Protein AF-S4NM45-F1 (afdb_monomer_lite)

Sequence (142 aa):
IVDKHQLNPNQLEEIKLSIVTFISKDIFNPSDILLPLIIAAADSRFSIANHANSPLIKVNSTVDWSQPSVVAPLYALYLGTWAGLKVPADDRKVPACTRLRLKLIQYLNKATGSAILFPHCVQVVFSSLFDPNTNSRLRNSA

Structure (mmCIF, N/CA/C/O backbone):
data_AF-S4NM45-F1
#
_entry.id   AF-S4NM45-F1
#
loop_
_atom_site.group_PDB
_atom_site.id
_atom_site.type_symbol
_atom_site.label_atom_id
_atom_site.label_alt_id
_atom_site.label_comp_id
_atom_site.label_asym_id
_atom_site.label_entity_id
_atom_site.label_seq_id
_atom_site.pdbx_PDB_ins_code
_atom_site.Cartn_x
_atom_site.Cartn_y
_atom_site.Cartn_z
_atom_site.occupancy
_atom_site.B_iso_or_equiv
_atom_site.auth_seq_id
_atom_site.auth_comp_id
_atom_site.auth_asym_id
_atom_site.auth_atom_id
_atom_site.pdbx_PDB_model_num
ATOM 1 N N . ILE A 1 1 ? -16.548 21.370 -19.819 1.00 41.19 1 ILE A N 1
ATOM 2 C CA . ILE A 1 1 ? -16.693 22.081 -18.530 1.00 41.19 1 ILE A CA 1
ATOM 3 C C . ILE A 1 1 ? -15.993 21.237 -17.475 1.00 41.19 1 ILE A C 1
ATOM 5 O O . ILE A 1 1 ? -16.569 20.284 -16.976 1.00 41.19 1 ILE A O 1
ATOM 9 N N . VAL A 1 2 ? -14.716 21.510 -17.228 1.00 44.75 2 VAL A N 1
ATOM 10 C CA . VAL A 1 2 ? -14.070 21.152 -15.962 1.00 44.75 2 VAL A CA 1
ATOM 11 C C . VAL A 1 2 ? -13.460 22.463 -15.519 1.00 44.75 2 VAL A C 1
ATOM 13 O O . VAL A 1 2 ? -12.349 22.804 -15.924 1.00 44.75 2 VAL A O 1
ATOM 16 N N . ASP A 1 3 ? -14.253 23.262 -14.809 1.00 48.59 3 ASP A N 1
ATOM 17 C CA . ASP A 1 3 ? -13.698 24.399 -14.094 1.00 48.59 3 ASP A CA 1
ATOM 18 C C . ASP A 1 3 ? -12.619 23.847 -13.171 1.00 48.59 3 ASP A C 1
ATOM 20 O O . ASP A 1 3 ? -12.869 22.969 -12.340 1.00 48.59 3 ASP A O 1
ATOM 24 N N . LYS A 1 4 ? -11.386 24.312 -13.375 1.00 55.69 4 LYS A N 1
ATOM 25 C CA . LYS A 1 4 ? -10.263 24.025 -12.489 1.00 55.69 4 LYS A CA 1
ATOM 26 C C . LYS A 1 4 ? -10.543 24.741 -11.174 1.00 55.69 4 LYS A C 1
ATOM 28 O O . LYS A 1 4 ? -9.999 25.811 -10.921 1.00 55.69 4 LYS A O 1
ATOM 33 N N . HIS A 1 5 ? -11.384 24.148 -10.333 1.00 67.25 5 HIS A N 1
ATOM 34 C CA . HIS A 1 5 ? -11.452 24.506 -8.929 1.00 67.25 5 HIS A CA 1
ATOM 35 C C . HIS A 1 5 ? -10.121 24.068 -8.318 1.00 67.25 5 HIS A C 1
ATOM 37 O O . HIS A 1 5 ? -9.936 22.930 -7.889 1.00 67.25 5 HIS A O 1
ATOM 43 N N . GLN A 1 6 ? -9.131 24.951 -8.420 1.00 76.38 6 GLN A N 1
ATOM 44 C CA . GLN A 1 6 ? -7.794 24.712 -7.920 1.00 76.38 6 GLN A CA 1
ATOM 45 C C . GLN A 1 6 ? -7.909 24.680 -6.397 1.00 76.38 6 GLN A C 1
ATOM 47 O O . GLN A 1 6 ? -8.039 25.718 -5.752 1.00 76.38 6 GLN A O 1
ATOM 52 N N . LEU A 1 7 ? -7.968 23.470 -5.836 1.00 85.31 7 LEU A N 1
ATOM 53 C CA . LEU A 1 7 ? -8.030 23.275 -4.394 1.00 85.31 7 LEU A CA 1
ATOM 54 C C . LEU A 1 7 ? -6.811 23.941 -3.776 1.00 85.31 7 LEU A C 1
ATOM 56 O O . LEU A 1 7 ? -5.671 23.629 -4.140 1.00 85.31 7 LEU A O 1
ATOM 60 N N . ASN A 1 8 ? -7.047 24.854 -2.838 1.00 92.12 8 ASN A N 1
ATOM 61 C CA . ASN A 1 8 ? -5.935 25.388 -2.083 1.00 92.12 8 ASN A CA 1
ATOM 62 C C . ASN A 1 8 ? -5.348 24.272 -1.193 1.00 92.12 8 ASN A C 1
ATOM 64 O O . ASN A 1 8 ? -6.014 23.267 -0.910 1.00 92.12 8 ASN A O 1
ATOM 68 N N . PRO A 1 9 ? -4.094 24.416 -0.739 1.00 93.38 9 PRO A N 1
ATOM 69 C CA . PRO A 1 9 ? -3.432 23.345 -0.011 1.00 93.38 9 PRO A CA 1
ATOM 70 C C . PRO A 1 9 ? -4.184 22.913 1.268 1.00 93.38 9 PRO A C 1
ATOM 72 O O . PRO A 1 9 ? -4.159 21.733 1.605 1.00 93.38 9 PRO A O 1
ATOM 75 N N . ASN A 1 10 ? -4.877 23.832 1.950 1.00 94.38 10 ASN A N 1
ATOM 76 C CA . ASN A 1 10 ? -5.634 23.543 3.174 1.00 94.38 10 ASN A CA 1
ATOM 77 C C . ASN A 1 10 ? -6.934 22.793 2.876 1.00 94.38 10 ASN A C 1
ATOM 79 O O . ASN A 1 10 ? -7.220 21.799 3.529 1.00 94.38 10 ASN A O 1
ATOM 83 N N . GLN A 1 11 ? -7.657 23.184 1.827 1.00 95.19 11 GLN A N 1
ATOM 84 C CA . GLN A 1 11 ? -8.839 22.454 1.361 1.00 95.19 11 GLN A CA 1
ATOM 85 C C . GLN A 1 11 ? -8.486 21.017 0.974 1.00 95.19 11 GLN A C 1
ATOM 87 O O . GLN A 1 11 ? -9.210 20.081 1.301 1.00 95.19 11 GLN A O 1
ATOM 92 N N . LEU A 1 12 ? -7.344 20.816 0.306 1.00 95.44 12 LEU A N 1
ATOM 93 C CA . LEU A 1 12 ? -6.873 19.471 -0.021 1.00 95.44 12 LEU A CA 1
ATOM 94 C C . LEU A 1 12 ? -6.571 18.648 1.242 1.00 95.44 12 LEU A C 1
ATOM 96 O O . LEU A 1 12 ? -6.846 17.449 1.266 1.00 95.44 12 LEU A O 1
ATOM 100 N N . GLU A 1 13 ? -6.009 19.267 2.281 1.00 96.75 13 GLU A N 1
ATOM 101 C CA . GLU A 1 13 ? -5.797 18.602 3.568 1.00 96.75 13 GLU A CA 1
ATOM 102 C C . GLU A 1 13 ? -7.115 18.216 4.237 1.00 96.75 13 GLU A C 1
ATOM 104 O O . GLU A 1 13 ? -7.273 17.061 4.622 1.00 96.75 13 GLU A O 1
ATOM 109 N N . GLU A 1 14 ? -8.067 19.144 4.323 1.00 97.31 14 GLU A N 1
ATOM 110 C CA . GLU A 1 14 ? -9.389 18.914 4.915 1.00 97.31 14 GLU A CA 1
ATOM 111 C C . GLU A 1 14 ? -10.143 17.783 4.208 1.00 97.31 14 GLU A C 1
ATOM 113 O O . GLU A 1 14 ? -10.728 16.914 4.861 1.00 97.31 14 GLU A O 1
ATOM 118 N N . ILE A 1 15 ? -10.078 17.734 2.873 1.00 97.38 15 ILE A N 1
ATOM 119 C CA . ILE A 1 15 ? -10.677 16.655 2.081 1.00 97.38 15 ILE A CA 1
ATOM 120 C C . ILE A 1 15 ? -10.013 15.318 2.410 1.00 97.38 15 ILE A C 1
ATOM 122 O O . ILE A 1 15 ? -10.705 14.336 2.678 1.00 97.38 15 ILE A O 1
ATOM 126 N N . LYS A 1 16 ? -8.677 15.256 2.424 1.00 97.81 16 LYS A N 1
ATOM 127 C CA . LYS A 1 16 ? -7.959 14.016 2.748 1.00 97.81 16 LYS A CA 1
ATOM 128 C C . LYS A 1 16 ? -8.242 13.550 4.176 1.00 97.81 16 LYS A C 1
ATOM 130 O O . LYS A 1 16 ? -8.461 12.359 4.375 1.00 97.81 16 LYS A O 1
ATOM 135 N N . LEU A 1 17 ? -8.288 14.465 5.146 1.00 98.38 17 LEU A N 1
ATOM 136 C CA . LEU A 1 17 ? -8.687 14.160 6.521 1.00 98.38 17 LEU A CA 1
ATOM 137 C C . LEU A 1 17 ? -10.102 13.584 6.560 1.00 98.38 17 LEU A C 1
ATOM 139 O O . LEU A 1 17 ? -10.300 12.520 7.135 1.00 98.38 17 LEU A O 1
ATOM 143 N N . SER A 1 18 ? -11.052 14.218 5.871 1.00 98.19 18 SER A N 1
ATOM 144 C CA . SER A 1 18 ? -12.439 13.746 5.795 1.00 98.19 18 SER A CA 1
ATOM 145 C C . SER A 1 18 ? -12.537 12.341 5.199 1.00 98.19 18 SER A C 1
ATOM 147 O O . SER A 1 18 ? -13.271 11.503 5.722 1.00 98.19 18 SER A O 1
ATOM 149 N N . ILE A 1 19 ? -11.752 12.047 4.154 1.00 98.12 19 ILE A N 1
ATOM 150 C CA . ILE A 1 19 ? -11.658 10.701 3.575 1.00 98.12 19 ILE A CA 1
ATOM 151 C C . ILE A 1 19 ? -11.136 9.712 4.617 1.00 98.12 19 ILE A C 1
ATOM 153 O O . ILE A 1 19 ? -11.776 8.686 4.826 1.00 98.12 19 ILE A O 1
ATOM 157 N N . VAL A 1 20 ? -10.025 10.017 5.303 1.00 98.31 20 VAL A N 1
ATOM 158 C CA . VAL A 1 20 ? -9.468 9.143 6.352 1.00 98.31 20 VAL A CA 1
ATOM 159 C C . VAL A 1 20 ? -10.496 8.909 7.459 1.00 98.31 20 VAL A C 1
ATOM 161 O O . VAL A 1 20 ? -10.706 7.767 7.862 1.00 98.31 20 VAL A O 1
ATOM 164 N N . THR A 1 21 ? -11.180 9.953 7.929 1.00 98.00 21 THR A N 1
ATOM 165 C CA . THR A 1 21 ? -12.238 9.850 8.941 1.00 98.00 21 THR A CA 1
ATOM 166 C C . THR A 1 21 ? -13.389 8.960 8.479 1.00 98.00 21 THR A C 1
ATOM 168 O O . THR A 1 21 ? -13.899 8.178 9.280 1.00 98.00 21 THR A O 1
ATOM 171 N N . PHE A 1 22 ? -13.794 9.069 7.213 1.00 98.12 22 PHE A N 1
ATOM 172 C CA . PHE A 1 22 ? -14.882 8.285 6.636 1.00 98.12 22 PHE A CA 1
ATOM 173 C C . PHE A 1 22 ? -14.512 6.806 6.484 1.00 98.12 22 PHE A C 1
ATOM 175 O O . PHE A 1 22 ? -15.234 5.951 6.989 1.00 98.12 22 PHE A O 1
ATOM 182 N N . ILE A 1 23 ? -13.365 6.491 5.871 1.00 97.25 23 ILE A N 1
ATOM 183 C CA . ILE A 1 23 ? -12.930 5.094 5.680 1.00 97.25 23 ILE A CA 1
ATOM 184 C C . ILE A 1 23 ? -12.577 4.401 7.000 1.00 97.25 23 ILE A C 1
ATOM 186 O O . ILE A 1 23 ? -12.626 3.182 7.086 1.00 97.25 23 ILE A O 1
ATOM 190 N N . SER A 1 24 ? -12.234 5.171 8.036 1.00 96.12 24 SER A N 1
ATOM 191 C CA . SER A 1 24 ? -11.931 4.639 9.371 1.00 96.12 24 SER A CA 1
ATOM 192 C C . SER A 1 24 ? -13.182 4.339 10.197 1.00 96.12 24 SER A C 1
ATOM 194 O O . SER A 1 24 ? -13.063 3.926 11.350 1.00 96.12 24 SER A O 1
ATOM 196 N N . LYS A 1 25 ? -14.385 4.583 9.663 1.00 94.94 25 LYS A N 1
ATOM 197 C CA . LYS A 1 25 ? -15.619 4.114 10.297 1.00 94.94 25 LYS A CA 1
ATOM 198 C C . LYS A 1 25 ? -15.710 2.599 10.147 1.00 94.94 25 LYS A C 1
ATOM 200 O O . LYS A 1 25 ? -15.357 2.061 9.101 1.00 94.94 25 LYS A O 1
ATOM 205 N N . ASP A 1 26 ? -16.231 1.930 11.174 1.00 91.69 26 ASP A N 1
ATOM 206 C CA . ASP A 1 26 ? -16.406 0.469 11.240 1.00 91.69 26 ASP A CA 1
ATOM 207 C C . ASP A 1 26 ? -17.556 -0.026 10.330 1.00 91.69 26 ASP A C 1
ATOM 209 O O . ASP A 1 26 ? -18.448 -0.756 10.750 1.00 91.69 26 ASP A O 1
ATOM 213 N N . ILE A 1 27 ? -17.560 0.438 9.080 1.00 94.88 27 ILE A N 1
ATOM 214 C CA . ILE A 1 27 ? -18.544 0.148 8.030 1.00 94.88 27 ILE A CA 1
ATOM 215 C C . ILE A 1 27 ? -17.871 -0.621 6.883 1.00 94.88 27 ILE A C 1
ATOM 217 O O . ILE A 1 27 ? -18.515 -1.417 6.207 1.00 94.88 27 ILE A O 1
ATOM 221 N N . PHE A 1 28 ? -16.573 -0.394 6.662 1.00 96.25 28 PHE A N 1
ATOM 222 C CA . PHE A 1 28 ? -15.801 -1.048 5.610 1.00 96.25 28 PHE A CA 1
ATOM 223 C C . PHE A 1 28 ? -15.071 -2.283 6.134 1.00 96.25 28 PHE A C 1
ATOM 225 O O . PHE A 1 28 ? -14.663 -2.327 7.297 1.00 96.25 28 PHE A O 1
ATOM 232 N N . ASN A 1 29 ? -14.834 -3.263 5.259 1.00 96.06 29 ASN A N 1
ATOM 233 C CA . ASN A 1 29 ? -13.986 -4.392 5.625 1.00 96.06 29 ASN A CA 1
ATOM 234 C C . ASN A 1 29 ? -12.544 -3.910 5.845 1.00 96.06 29 ASN A C 1
ATOM 236 O O . ASN A 1 29 ? -12.042 -3.109 5.048 1.00 96.06 29 ASN A O 1
ATOM 240 N N . PRO A 1 30 ? -11.826 -4.435 6.856 1.00 96.62 30 PRO A N 1
ATOM 241 C CA . PRO A 1 30 ? -10.438 -4.056 7.111 1.00 96.62 30 PRO A CA 1
ATOM 242 C C . PRO A 1 30 ? -9.518 -4.230 5.893 1.00 96.62 30 PRO A C 1
ATOM 244 O O . PRO A 1 30 ? -8.658 -3.385 5.648 1.00 96.62 30 PRO A O 1
ATOM 247 N N . SER A 1 31 ? -9.721 -5.282 5.093 1.00 96.19 31 SER A N 1
ATOM 248 C CA . SER A 1 31 ? -8.961 -5.522 3.858 1.00 96.19 31 SER A CA 1
ATOM 249 C C . SER A 1 31 ? -9.093 -4.381 2.848 1.00 96.19 31 SER A C 1
ATOM 251 O O . SER A 1 31 ? -8.110 -4.014 2.209 1.00 96.19 31 SER A O 1
ATOM 253 N N . ASP A 1 32 ? -10.286 -3.795 2.742 1.00 95.81 32 ASP A N 1
ATOM 254 C CA . ASP A 1 32 ? -10.619 -2.800 1.719 1.00 95.81 32 ASP A CA 1
ATOM 255 C C . ASP A 1 32 ? -10.017 -1.430 2.060 1.00 95.81 32 ASP A C 1
ATOM 257 O O . ASP A 1 32 ? -9.652 -0.654 1.176 1.00 95.81 32 ASP A O 1
ATOM 261 N N . ILE A 1 33 ? -9.863 -1.142 3.357 1.00 97.69 33 ILE A N 1
ATOM 262 C CA . ILE A 1 33 ? -9.335 0.137 3.853 1.00 97.69 33 ILE A CA 1
ATOM 263 C C . ILE A 1 33 ? -7.846 0.094 4.201 1.00 97.69 33 ILE A C 1
ATOM 265 O O . ILE A 1 33 ? -7.241 1.153 4.372 1.00 97.69 33 ILE A O 1
ATOM 269 N N . LEU A 1 34 ? -7.226 -1.091 4.256 1.00 98.31 34 LEU A N 1
ATOM 270 C CA . LEU A 1 34 ? -5.799 -1.251 4.551 1.00 98.31 34 LEU A CA 1
ATOM 271 C C . LEU A 1 34 ? -4.926 -0.401 3.620 1.00 98.31 34 LEU A C 1
ATOM 273 O O . LEU A 1 34 ? -4.135 0.416 4.091 1.00 98.31 34 LEU A O 1
ATOM 277 N N . LEU A 1 35 ? -5.066 -0.569 2.302 1.00 98.06 35 LEU A N 1
ATOM 278 C CA . LEU A 1 35 ? -4.234 0.151 1.337 1.00 98.06 35 LEU A CA 1
ATOM 279 C C . LEU A 1 35 ? -4.457 1.678 1.386 1.00 98.06 35 LEU A C 1
ATOM 281 O O . LEU A 1 35 ? -3.463 2.404 1.491 1.00 98.06 35 LEU A O 1
ATOM 285 N N . PRO A 1 36 ? -5.702 2.197 1.372 1.00 98.00 36 PRO A N 1
ATOM 286 C CA . PRO A 1 36 ? -5.961 3.623 1.579 1.00 98.00 36 PRO A CA 1
ATOM 287 C C . PRO A 1 36 ? -5.335 4.188 2.861 1.00 98.00 36 PRO A C 1
ATOM 289 O O . PRO A 1 36 ? -4.751 5.273 2.832 1.00 98.00 36 PRO A O 1
ATOM 292 N N . LEU A 1 37 ? -5.389 3.448 3.973 1.00 98.38 37 LEU A N 1
ATOM 293 C CA . LEU A 1 37 ? -4.787 3.869 5.238 1.00 98.38 37 LEU A CA 1
ATOM 294 C C . LEU A 1 37 ? -3.254 3.874 5.185 1.00 98.38 37 LEU A C 1
ATOM 296 O O . LEU A 1 37 ? -2.639 4.796 5.719 1.00 98.38 37 LEU A O 1
ATOM 300 N N . ILE A 1 38 ? -2.623 2.914 4.499 1.00 98.31 38 ILE A N 1
ATOM 301 C CA . ILE A 1 38 ? -1.169 2.925 4.255 1.00 98.31 38 ILE A CA 1
ATOM 302 C C . ILE A 1 38 ? -0.767 4.163 3.444 1.00 98.31 38 ILE A C 1
ATOM 304 O O . ILE A 1 38 ? 0.230 4.811 3.771 1.00 98.31 38 ILE A O 1
ATOM 308 N N . ILE A 1 39 ? -1.543 4.513 2.412 1.00 98.00 39 ILE A N 1
ATOM 309 C CA . ILE A 1 39 ? -1.310 5.712 1.592 1.00 98.00 39 ILE A CA 1
ATOM 310 C C . ILE A 1 39 ? -1.439 6.973 2.451 1.00 98.00 39 ILE A C 1
ATOM 312 O O . ILE A 1 39 ? -0.556 7.829 2.412 1.00 98.00 39 ILE A O 1
ATOM 316 N N . ALA A 1 40 ? -2.493 7.072 3.264 1.00 98.12 40 ALA A N 1
ATOM 317 C CA . ALA A 1 40 ? -2.703 8.208 4.156 1.00 98.12 40 ALA A CA 1
ATOM 318 C C . ALA A 1 40 ? -1.582 8.337 5.203 1.00 98.12 40 ALA A C 1
ATOM 320 O O . ALA A 1 40 ? -1.060 9.429 5.412 1.00 98.12 40 ALA A O 1
ATOM 321 N N . ALA A 1 41 ? -1.127 7.225 5.789 1.00 97.75 41 ALA A N 1
ATOM 322 C CA . ALA A 1 41 ? 0.004 7.190 6.722 1.00 97.75 41 ALA A CA 1
ATOM 323 C C . ALA A 1 41 ? 1.362 7.526 6.068 1.00 97.75 41 ALA A C 1
ATOM 325 O O . ALA A 1 41 ? 2.349 7.762 6.769 1.00 97.75 41 ALA A O 1
ATOM 326 N N . ALA A 1 42 ? 1.432 7.537 4.733 1.00 96.75 42 ALA A N 1
ATOM 327 C CA . ALA A 1 42 ? 2.588 7.976 3.957 1.00 96.75 42 ALA A CA 1
ATOM 328 C C . ALA A 1 42 ? 2.466 9.431 3.456 1.00 96.75 42 ALA A C 1
ATOM 330 O O . ALA A 1 42 ? 3.369 9.899 2.751 1.00 96.75 42 ALA A O 1
ATOM 331 N N . ASP A 1 43 ? 1.384 10.149 3.785 1.00 96.75 43 ASP A N 1
ATOM 332 C CA . ASP A 1 43 ? 1.172 11.520 3.318 1.00 96.75 43 ASP A CA 1
ATOM 333 C C . ASP A 1 43 ? 2.279 12.468 3.819 1.00 96.75 43 ASP A C 1
ATOM 335 O O . ASP A 1 43 ? 2.950 12.258 4.830 1.00 96.75 43 ASP A O 1
ATOM 339 N N . SER A 1 44 ? 2.510 13.529 3.053 1.00 94.69 44 SER A N 1
ATOM 340 C CA . SER A 1 44 ? 3.424 14.612 3.402 1.00 94.69 44 SER A CA 1
ATOM 341 C C . SER A 1 44 ? 2.958 15.514 4.529 1.00 94.69 44 SER A C 1
ATOM 343 O O . SER A 1 44 ? 3.812 16.068 5.220 1.00 94.69 44 SER A O 1
ATOM 345 N N . ARG A 1 45 ? 1.646 15.669 4.725 1.00 96.38 45 ARG A N 1
ATOM 346 C CA . ARG A 1 45 ? 1.124 16.445 5.845 1.00 96.38 45 ARG A CA 1
ATOM 347 C C . ARG A 1 45 ? 1.033 15.558 7.070 1.00 96.38 45 ARG A C 1
ATOM 349 O O . ARG A 1 45 ? 0.367 14.523 7.060 1.00 96.38 45 ARG A O 1
ATOM 356 N N . PHE A 1 46 ? 1.696 15.997 8.133 1.00 96.75 46 PHE A N 1
ATOM 357 C CA . PHE A 1 46 ? 1.756 15.258 9.386 1.00 96.75 46 PHE A CA 1
ATOM 358 C C . PHE A 1 46 ? 0.367 14.984 9.973 1.00 96.75 46 PHE A C 1
ATOM 360 O O . PHE A 1 46 ? 0.130 13.889 10.462 1.00 96.75 46 PHE A O 1
ATOM 367 N N . SER A 1 47 ? -0.560 15.936 9.879 1.00 97.94 47 SER A N 1
ATOM 368 C CA . SER A 1 47 ? -1.953 15.793 10.321 1.00 97.94 47 SER A CA 1
ATOM 369 C C . SER A 1 47 ? -2.649 14.574 9.709 1.00 97.94 47 SER A C 1
ATOM 371 O O . SER A 1 47 ? -3.213 13.765 10.440 1.00 97.94 47 SER A O 1
ATOM 373 N N . ILE A 1 48 ? -2.552 14.397 8.389 1.00 98.31 48 ILE A N 1
ATOM 374 C CA . ILE A 1 48 ? -3.146 13.272 7.655 1.00 98.31 48 ILE A CA 1
ATOM 375 C C . ILE A 1 48 ? -2.474 11.963 8.065 1.00 98.31 48 ILE A C 1
ATOM 377 O O . ILE A 1 48 ? -3.154 11.004 8.434 1.00 98.31 48 ILE A O 1
ATOM 381 N N . ALA A 1 49 ? -1.139 11.937 8.045 1.00 97.81 49 ALA A N 1
ATOM 382 C CA . ALA A 1 49 ? -0.379 10.744 8.395 1.00 97.81 49 ALA A CA 1
ATOM 383 C C . ALA A 1 49 ? -0.652 10.297 9.839 1.00 97.81 49 ALA A C 1
ATOM 385 O O . ALA A 1 49 ? -0.868 9.116 10.102 1.00 97.81 49 ALA A O 1
ATOM 386 N N . ASN A 1 50 ? -0.710 11.251 10.769 1.00 97.94 50 ASN A N 1
ATOM 387 C CA . ASN A 1 50 ? -1.013 10.997 12.168 1.00 97.94 50 ASN A CA 1
ATOM 388 C C . ASN A 1 50 ? -2.455 10.508 12.363 1.00 97.94 50 ASN A C 1
ATOM 390 O O . ASN A 1 50 ? -2.676 9.543 13.092 1.00 97.94 50 ASN A O 1
ATOM 394 N N . HIS A 1 51 ? -3.425 11.115 11.671 1.00 98.00 51 HIS A N 1
ATOM 395 C CA . HIS A 1 51 ? -4.830 10.711 11.742 1.00 98.00 51 HIS A CA 1
ATOM 396 C C . HIS A 1 51 ? -5.059 9.285 11.203 1.00 98.00 51 HIS A C 1
ATOM 398 O O . HIS A 1 51 ? -5.948 8.578 11.673 1.00 98.00 51 HIS A O 1
ATOM 404 N N . ALA A 1 52 ? -4.242 8.827 10.250 1.00 98.12 52 ALA A N 1
ATOM 405 C CA . ALA A 1 52 ? -4.316 7.470 9.711 1.00 98.12 52 ALA A CA 1
ATOM 406 C C . ALA A 1 52 ? -3.652 6.399 10.601 1.00 98.12 52 ALA A C 1
ATOM 408 O O . ALA A 1 52 ? -3.946 5.217 10.437 1.00 98.12 52 ALA A O 1
ATOM 409 N N . ASN A 1 53 ? -2.781 6.766 11.550 1.00 96.44 53 ASN A N 1
ATOM 410 C CA . ASN A 1 53 ? -1.984 5.791 12.307 1.00 96.44 53 ASN A CA 1
ATOM 411 C C . ASN A 1 53 ? -2.831 4.844 13.168 1.00 96.44 53 ASN A C 1
ATOM 413 O O . ASN A 1 53 ? -2.664 3.630 13.086 1.00 96.44 53 ASN A O 1
ATOM 417 N N . SER A 1 54 ? -3.734 5.383 13.990 1.00 96.31 54 SER A N 1
ATOM 418 C CA . SER A 1 54 ? -4.588 4.575 14.875 1.00 96.31 54 SER A CA 1
ATOM 419 C C . SER A 1 54 ? -5.468 3.567 14.109 1.00 96.31 54 SER A C 1
ATOM 421 O O . SER A 1 54 ? -5.366 2.366 14.384 1.00 96.31 54 SER A O 1
ATOM 423 N N . PRO A 1 55 ? -6.263 3.981 13.096 1.00 97.56 55 PRO A N 1
ATOM 424 C CA . PRO A 1 55 ? -7.056 3.032 12.315 1.00 97.56 55 PRO A CA 1
ATOM 425 C C . PRO A 1 55 ? -6.179 2.037 11.545 1.00 97.56 55 PRO A C 1
ATOM 427 O O . PRO A 1 55 ? -6.527 0.861 11.466 1.00 97.56 55 PRO A O 1
ATOM 430 N N . LEU A 1 56 ? -5.010 2.456 11.046 1.00 98.19 56 LEU A N 1
ATOM 431 C CA . LEU A 1 56 ? -4.084 1.553 10.363 1.00 98.19 56 LEU A CA 1
ATOM 432 C C . LEU A 1 56 ? -3.530 0.471 11.294 1.00 98.19 56 LEU A C 1
ATOM 434 O O . LEU A 1 56 ? -3.443 -0.680 10.880 1.00 98.19 56 LEU A O 1
ATOM 438 N N . ILE A 1 57 ? -3.185 0.802 12.543 1.00 97.62 57 ILE A N 1
ATOM 439 C CA . ILE A 1 57 ? -2.732 -0.185 13.537 1.00 97.62 57 ILE A CA 1
ATOM 440 C C . ILE A 1 57 ? -3.822 -1.235 13.776 1.00 97.62 57 ILE A C 1
ATOM 442 O O . ILE A 1 57 ? -3.526 -2.430 13.717 1.00 97.62 57 ILE A O 1
ATOM 446 N N . LYS A 1 58 ? -5.073 -0.794 13.977 1.00 96.69 58 LYS A N 1
ATOM 447 C CA . LYS A 1 58 ? -6.234 -1.683 14.145 1.00 96.69 58 LYS A CA 1
ATOM 448 C C . LYS A 1 58 ? -6.370 -2.608 12.936 1.00 96.69 58 LYS A C 1
ATOM 450 O O . LYS A 1 58 ? -6.291 -3.823 13.086 1.00 96.69 58 LYS A O 1
ATOM 455 N N . VAL A 1 59 ? -6.473 -2.046 11.734 1.00 97.56 59 VAL A N 1
ATOM 456 C CA . VAL A 1 59 ? -6.666 -2.810 10.493 1.00 97.56 59 VAL A CA 1
ATOM 457 C C . VAL A 1 59 ? -5.523 -3.796 10.239 1.00 97.56 59 VAL A C 1
ATOM 459 O O . VAL A 1 59 ? -5.773 -4.980 10.021 1.00 97.56 59 VAL A O 1
ATOM 462 N N . ASN A 1 60 ? -4.270 -3.353 10.365 1.00 97.12 60 ASN A N 1
ATOM 463 C CA . ASN A 1 60 ? -3.069 -4.180 10.195 1.00 97.12 60 ASN A CA 1
ATOM 464 C C . ASN A 1 60 ? -3.041 -5.410 11.119 1.00 97.12 60 ASN A C 1
ATOM 466 O O . ASN A 1 60 ? -2.471 -6.434 10.745 1.00 97.12 60 ASN A O 1
ATOM 470 N N . SER A 1 61 ? -3.646 -5.317 12.309 1.00 96.06 61 SER A N 1
ATOM 471 C CA . SER A 1 61 ? -3.749 -6.434 13.259 1.00 96.06 61 SER A CA 1
ATOM 472 C C . SER A 1 61 ? -4.886 -7.419 12.961 1.00 96.06 61 SER A C 1
ATOM 474 O O . SER A 1 61 ? -4.899 -8.510 13.520 1.00 96.06 61 SER A O 1
ATOM 476 N N . THR A 1 62 ? -5.825 -7.051 12.086 1.00 96.38 62 THR A N 1
ATOM 477 C CA . THR A 1 62 ? -7.046 -7.834 11.808 1.00 96.38 62 THR A CA 1
ATOM 478 C C . THR A 1 62 ? -7.061 -8.521 10.447 1.00 96.38 62 THR A C 1
ATOM 480 O O . THR A 1 62 ? -7.820 -9.465 10.253 1.00 96.38 62 THR A O 1
ATOM 483 N N . VAL A 1 63 ? -6.261 -8.047 9.491 1.00 97.81 63 VAL A N 1
ATOM 484 C CA . VAL A 1 63 ? -6.226 -8.615 8.138 1.00 97.81 63 VAL A CA 1
ATOM 485 C C . VAL A 1 63 ? -5.438 -9.924 8.097 1.00 97.81 63 VAL A C 1
ATOM 487 O O . VAL A 1 63 ? -4.428 -10.084 8.784 1.00 97.81 63 VAL A O 1
ATOM 490 N N . ASP A 1 64 ? -5.877 -10.845 7.241 1.00 97.75 64 ASP A N 1
ATOM 491 C CA . ASP A 1 64 ? -5.165 -12.091 6.966 1.00 97.75 64 ASP A CA 1
ATOM 492 C C . ASP A 1 64 ? -4.090 -11.865 5.891 1.00 97.75 64 ASP A C 1
ATOM 494 O O . ASP A 1 64 ? -4.374 -11.746 4.697 1.00 97.75 64 ASP A O 1
ATOM 498 N N . TRP A 1 65 ? -2.833 -11.822 6.329 1.00 98.25 65 TRP A N 1
ATOM 499 C CA . T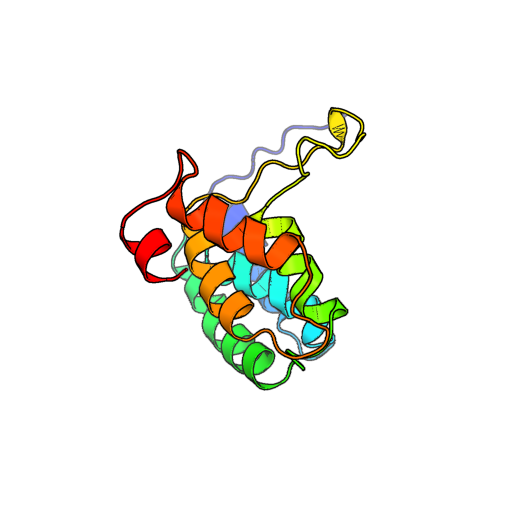RP A 1 65 ? -1.667 -11.626 5.465 1.00 98.25 65 TRP A CA 1
ATOM 500 C C . TRP A 1 65 ? -1.311 -12.846 4.603 1.00 98.25 65 TRP A C 1
ATOM 502 O O . TRP A 1 65 ? -0.362 -12.776 3.820 1.00 98.25 65 TRP A O 1
ATOM 512 N N . SER A 1 66 ? -2.044 -13.955 4.727 1.00 98.06 66 SER A N 1
ATOM 513 C CA . SER A 1 66 ? -1.921 -15.109 3.833 1.00 98.06 66 SER A CA 1
ATOM 514 C C . SER A 1 66 ? -2.811 -15.013 2.587 1.00 98.06 66 SER A C 1
ATOM 516 O O . SER A 1 66 ? -2.597 -15.746 1.613 1.00 98.06 66 SER A O 1
ATOM 518 N N . GLN A 1 67 ? -3.763 -14.066 2.571 1.00 98.00 67 GLN A N 1
ATOM 519 C CA . GLN A 1 67 ? -4.703 -13.883 1.466 1.00 98.00 67 GLN A CA 1
ATOM 520 C C . GLN A 1 67 ? -4.118 -13.035 0.330 1.00 98.00 67 GLN A C 1
ATOM 522 O O . GLN A 1 67 ? -3.771 -11.866 0.540 1.00 98.00 67 GLN A O 1
ATOM 527 N N . PRO A 1 68 ? -4.099 -13.551 -0.914 1.00 97.50 68 PRO A N 1
ATOM 528 C CA . PRO A 1 68 ? -3.692 -12.777 -2.082 1.00 97.50 68 PRO A CA 1
ATOM 529 C C . PRO A 1 68 ? -4.476 -11.474 -2.258 1.00 97.50 68 PRO A C 1
ATOM 531 O O . PRO A 1 68 ? -3.896 -10.471 -2.659 1.00 97.50 68 PRO A O 1
ATOM 534 N N . SER A 1 69 ? -5.770 -11.456 -1.930 1.00 96.62 69 SER A N 1
ATOM 535 C CA . SER A 1 69 ? -6.619 -10.264 -2.061 1.00 96.62 69 SER A CA 1
ATOM 536 C C . SER A 1 69 ? -6.178 -9.096 -1.170 1.00 96.62 69 SER A C 1
ATOM 538 O O . SER A 1 69 ? -6.384 -7.945 -1.545 1.00 96.62 69 SER A O 1
ATOM 540 N N . VAL A 1 70 ? -5.527 -9.371 -0.034 1.00 97.75 70 VAL A N 1
ATOM 541 C CA . VAL A 1 70 ? -4.998 -8.351 0.887 1.00 97.75 70 VAL A CA 1
ATOM 542 C C . VAL A 1 70 ? -3.663 -7.794 0.383 1.00 97.75 70 VAL A C 1
ATOM 544 O O . VAL A 1 70 ? -3.418 -6.591 0.455 1.00 97.75 70 VAL A O 1
ATOM 547 N N . VAL A 1 71 ? -2.790 -8.657 -0.145 1.00 98.06 71 VAL A N 1
ATOM 548 C CA . VAL A 1 71 ? -1.395 -8.297 -0.456 1.00 98.06 71 VAL A CA 1
ATOM 549 C C . VAL A 1 71 ? -1.197 -7.874 -1.917 1.00 98.06 71 VAL A C 1
ATOM 551 O O . VAL A 1 71 ? -0.390 -6.984 -2.191 1.00 98.06 71 VAL A O 1
ATOM 554 N N . ALA A 1 72 ? -1.948 -8.439 -2.870 1.00 97.12 72 ALA A N 1
ATOM 555 C CA . ALA A 1 72 ? -1.835 -8.106 -4.295 1.00 97.12 72 ALA A CA 1
ATOM 556 C C . ALA A 1 72 ? -1.950 -6.596 -4.593 1.00 97.12 72 ALA A C 1
ATOM 558 O O . ALA A 1 72 ? -1.131 -6.090 -5.369 1.00 97.12 72 ALA A O 1
ATOM 559 N N . PRO A 1 73 ? -2.871 -5.834 -3.964 1.00 97.19 73 PRO A N 1
ATOM 560 C CA . PRO A 1 73 ? -2.950 -4.389 -4.173 1.00 97.19 73 PRO A CA 1
ATOM 561 C C . PRO A 1 73 ? -1.678 -3.642 -3.744 1.00 97.19 73 PRO A C 1
ATOM 563 O O . PRO A 1 73 ? -1.321 -2.631 -4.352 1.00 97.19 73 PRO A O 1
ATOM 566 N N . LEU A 1 74 ? -0.958 -4.146 -2.733 1.00 98.06 74 LEU A N 1
ATOM 567 C CA . LEU A 1 74 ? 0.300 -3.553 -2.274 1.00 98.06 74 LEU A CA 1
ATOM 568 C C . LEU A 1 74 ? 1.411 -3.746 -3.311 1.00 98.06 74 LEU A C 1
ATOM 570 O O . LEU A 1 74 ? 2.136 -2.796 -3.605 1.00 98.06 74 LEU A O 1
ATOM 574 N N . TYR A 1 75 ? 1.508 -4.941 -3.907 1.00 97.00 75 TYR A N 1
ATOM 575 C CA . TYR A 1 75 ? 2.436 -5.212 -5.011 1.00 97.00 75 TYR A CA 1
ATOM 576 C C . TYR A 1 75 ? 2.150 -4.318 -6.217 1.00 97.00 75 TYR A C 1
ATOM 578 O O . TYR A 1 75 ? 3.069 -3.695 -6.752 1.00 97.00 75 TYR A O 1
ATOM 586 N N . ALA A 1 76 ? 0.877 -4.219 -6.609 1.00 95.19 76 ALA A N 1
ATOM 587 C CA . ALA A 1 76 ? 0.452 -3.404 -7.740 1.00 95.19 76 ALA A CA 1
ATOM 588 C C . ALA A 1 76 ? 0.817 -1.924 -7.545 1.00 95.19 76 ALA A C 1
ATOM 590 O O . ALA A 1 76 ? 1.363 -1.296 -8.450 1.00 95.19 76 ALA A O 1
ATOM 591 N N . LEU A 1 77 ? 0.588 -1.373 -6.348 1.00 96.19 77 LEU A N 1
ATOM 592 C CA . LEU A 1 77 ? 0.954 0.009 -6.046 1.00 96.19 77 LEU A CA 1
ATOM 593 C C . LEU A 1 77 ? 2.475 0.208 -5.980 1.00 96.19 77 LEU A C 1
ATOM 595 O O . LEU A 1 77 ? 2.984 1.223 -6.453 1.00 96.19 77 LEU A O 1
ATOM 599 N N . TYR A 1 78 ? 3.213 -0.753 -5.417 1.00 96.44 78 TYR A N 1
ATOM 600 C CA . TYR A 1 78 ? 4.670 -0.677 -5.302 1.00 96.44 78 TYR A CA 1
ATOM 601 C C . TYR A 1 78 ? 5.356 -0.640 -6.675 1.00 96.44 78 TYR A C 1
ATOM 603 O O . TYR A 1 78 ? 6.232 0.199 -6.923 1.00 96.44 78 TYR A O 1
ATOM 611 N N . LEU A 1 79 ? 4.956 -1.561 -7.555 1.00 94.69 79 LEU A N 1
ATOM 612 C CA . LEU A 1 79 ? 5.601 -1.823 -8.841 1.00 94.69 79 LEU A CA 1
ATOM 613 C C . LEU A 1 79 ? 5.023 -0.990 -9.989 1.00 94.69 79 LEU A C 1
ATOM 615 O O . LEU A 1 79 ? 5.722 -0.772 -10.974 1.00 94.69 79 LEU A O 1
ATOM 619 N N . GLY A 1 80 ? 3.781 -0.516 -9.872 1.00 93.38 80 GLY A N 1
ATOM 620 C CA . GLY A 1 80 ? 3.057 0.062 -10.999 1.00 93.38 80 GLY A CA 1
ATOM 621 C C . GLY A 1 80 ? 2.774 -0.978 -12.088 1.00 93.38 80 GLY A C 1
ATOM 622 O O . GLY A 1 80 ? 2.793 -2.188 -11.857 1.00 93.38 80 GLY A O 1
ATOM 623 N N . THR A 1 81 ? 2.508 -0.511 -13.305 1.00 88.81 81 THR A N 1
ATOM 624 C CA . THR A 1 81 ? 2.347 -1.392 -14.464 1.00 88.81 81 THR A CA 1
ATOM 625 C C . THR A 1 81 ? 3.712 -1.902 -14.907 1.00 88.81 81 THR A C 1
ATOM 627 O O . THR A 1 81 ? 4.583 -1.126 -15.300 1.00 88.81 81 THR A O 1
ATOM 630 N N . TRP A 1 82 ? 3.892 -3.221 -14.875 1.00 77.38 82 TRP A N 1
ATOM 631 C CA . TRP A 1 82 ? 5.109 -3.861 -15.363 1.00 77.38 82 TRP A CA 1
ATOM 632 C C . TRP A 1 82 ? 5.335 -3.576 -16.857 1.00 77.38 82 TRP A C 1
ATOM 634 O O . TRP A 1 82 ? 4.409 -3.647 -17.662 1.00 77.38 82 TRP A O 1
ATOM 644 N N . ALA A 1 83 ? 6.581 -3.288 -17.244 1.00 67.31 83 ALA A N 1
ATOM 645 C CA . ALA A 1 83 ? 6.923 -2.877 -18.608 1.00 67.31 83 ALA A CA 1
ATOM 646 C C . ALA A 1 83 ? 6.650 -3.951 -19.680 1.00 67.31 83 ALA A C 1
ATOM 648 O O . ALA A 1 83 ? 6.451 -3.611 -20.844 1.00 67.31 83 ALA A O 1
ATOM 649 N N . GLY A 1 84 ? 6.624 -5.233 -19.303 1.00 69.75 84 GLY A N 1
AT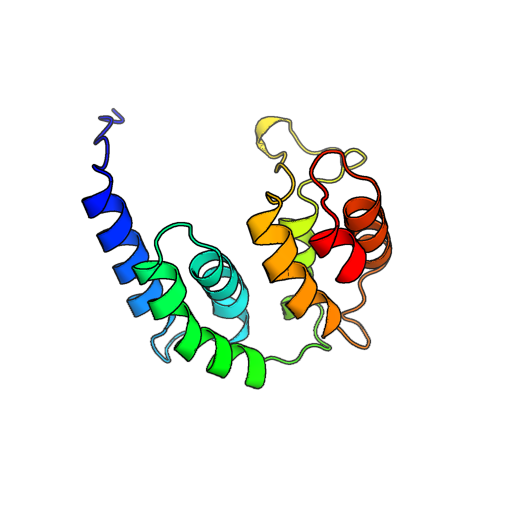OM 650 C CA . GLY A 1 84 ? 6.304 -6.330 -20.224 1.00 69.75 84 GLY A CA 1
ATOM 651 C C . GLY A 1 84 ? 4.804 -6.601 -20.397 1.00 69.75 84 GLY A C 1
ATOM 652 O O . GLY A 1 84 ? 4.421 -7.431 -21.220 1.00 69.75 84 GLY A O 1
ATOM 653 N N . LEU A 1 85 ? 3.940 -5.909 -19.648 1.00 76.94 85 LEU A N 1
ATOM 654 C CA . LEU A 1 85 ? 2.489 -6.028 -19.755 1.00 76.94 85 LEU A CA 1
ATOM 655 C C . LEU A 1 85 ? 1.991 -5.130 -20.899 1.00 76.94 85 LEU A C 1
ATOM 657 O O . LEU A 1 85 ? 2.254 -3.926 -20.930 1.00 76.94 85 LEU A O 1
ATOM 661 N N . LYS A 1 86 ? 1.259 -5.713 -21.858 1.00 81.00 86 LYS A N 1
ATOM 662 C CA . LYS A 1 86 ? 0.644 -4.975 -22.975 1.00 81.00 86 LYS A CA 1
ATOM 663 C C . LYS A 1 86 ? -0.589 -4.215 -22.487 1.00 81.00 86 LYS A C 1
ATOM 665 O O . LYS A 1 86 ? -1.718 -4.643 -22.695 1.00 81.00 86 LYS A O 1
ATOM 670 N N . VAL A 1 87 ? -0.344 -3.101 -21.811 1.00 84.88 87 VAL A N 1
ATOM 671 C CA . VAL A 1 87 ? -1.368 -2.192 -21.289 1.00 84.88 87 VAL A CA 1
ATOM 672 C C . VAL A 1 87 ? -1.358 -0.908 -22.130 1.00 84.88 87 VAL A C 1
ATOM 674 O O . VAL A 1 87 ? -0.257 -0.413 -22.431 1.00 84.88 87 VAL A O 1
ATOM 677 N N . PRO A 1 88 ? -2.536 -0.378 -22.532 1.00 88.62 88 PRO A N 1
ATOM 678 C CA . PRO A 1 88 ? -2.644 0.915 -23.206 1.00 88.62 88 PRO A CA 1
ATOM 679 C C . PRO A 1 88 ? -1.858 1.996 -22.466 1.00 88.62 88 PRO A C 1
ATOM 681 O O . PRO A 1 88 ? -1.766 1.968 -21.241 1.00 88.62 88 PRO A O 1
ATOM 684 N N . ALA A 1 89 ? -1.265 2.941 -23.198 1.00 84.38 89 ALA A N 1
ATOM 685 C CA . ALA A 1 89 ? -0.395 3.954 -22.597 1.00 84.38 89 ALA A CA 1
ATOM 686 C C . ALA A 1 89 ? -1.096 4.737 -21.471 1.00 84.38 89 ALA A C 1
ATOM 688 O O . ALA A 1 89 ? -0.485 4.962 -20.429 1.00 84.38 89 ALA A O 1
ATOM 689 N N . ASP A 1 90 ? -2.382 5.045 -21.650 1.00 87.75 90 ASP A N 1
ATOM 690 C CA . ASP A 1 90 ? -3.203 5.793 -20.689 1.00 87.75 90 ASP A CA 1
ATOM 691 C C . ASP A 1 90 ? -3.520 5.001 -19.406 1.00 87.75 90 ASP A C 1
ATOM 693 O O . ASP A 1 90 ? -3.762 5.578 -18.343 1.00 87.75 90 ASP A O 1
ATOM 697 N N . ASP A 1 91 ? -3.444 3.671 -19.471 1.00 87.25 91 ASP A N 1
ATOM 698 C CA . ASP A 1 91 ? -3.695 2.783 -18.335 1.00 87.25 91 ASP A CA 1
ATOM 699 C C . ASP A 1 91 ? -2.418 2.445 -17.553 1.00 87.25 91 ASP A C 1
ATOM 701 O O . ASP A 1 91 ? -2.491 1.896 -16.447 1.00 87.25 91 ASP A O 1
ATOM 705 N N . ARG A 1 92 ? -1.237 2.799 -18.082 1.00 89.06 92 ARG A N 1
ATOM 706 C CA . ARG A 1 92 ? 0.043 2.542 -17.414 1.00 89.06 92 ARG A CA 1
ATOM 707 C C . ARG A 1 92 ? 0.140 3.337 -16.118 1.00 89.06 92 ARG A C 1
ATOM 709 O O . ARG A 1 92 ? 0.042 4.561 -16.089 1.00 89.06 92 ARG A O 1
ATOM 716 N N . LYS A 1 93 ? 0.396 2.626 -15.027 1.00 91.69 93 LYS A N 1
ATOM 717 C CA . LYS A 1 93 ? 0.649 3.200 -13.708 1.00 91.69 93 LYS A CA 1
ATOM 718 C C . LYS A 1 93 ? 2.147 3.267 -13.465 1.00 91.69 93 LYS A C 1
ATOM 720 O O . LYS A 1 93 ? 2.858 2.282 -13.650 1.00 91.69 93 LYS A O 1
ATOM 725 N N . VAL A 1 94 ? 2.620 4.430 -13.034 1.00 91.69 94 VAL A N 1
ATOM 726 C CA . VAL A 1 94 ? 4.002 4.583 -12.577 1.00 91.69 94 VAL A CA 1
ATOM 727 C C . VAL A 1 94 ? 4.189 3.884 -11.225 1.00 91.69 94 VAL A C 1
ATOM 729 O O . VAL A 1 94 ? 3.245 3.849 -10.430 1.00 91.69 94 VAL A O 1
ATOM 732 N N . PRO A 1 95 ? 5.383 3.339 -10.937 1.00 92.94 95 PRO A N 1
ATOM 733 C CA . PRO A 1 95 ? 5.675 2.778 -9.624 1.00 92.94 95 PRO A CA 1
ATOM 734 C C . PRO A 1 95 ? 5.549 3.821 -8.504 1.00 92.94 95 PRO A C 1
ATOM 736 O O . PRO A 1 95 ? 5.757 5.018 -8.723 1.00 92.94 95 PRO A O 1
ATOM 739 N N . ALA A 1 96 ? 5.274 3.361 -7.281 1.00 94.75 96 ALA A N 1
ATOM 740 C CA . ALA A 1 96 ? 5.205 4.224 -6.105 1.00 94.75 96 ALA A CA 1
ATOM 741 C C . ALA A 1 96 ? 6.502 5.025 -5.876 1.00 94.75 96 ALA A C 1
ATOM 743 O O . ALA A 1 96 ? 7.614 4.534 -6.080 1.00 94.75 96 ALA A O 1
ATOM 744 N N . CYS A 1 97 ? 6.368 6.251 -5.361 1.00 93.06 97 CYS A N 1
ATOM 745 C CA . CYS A 1 97 ? 7.514 7.061 -4.950 1.00 93.06 97 CYS A CA 1
ATOM 746 C C . CYS A 1 97 ? 8.226 6.459 -3.723 1.00 93.06 97 CYS A C 1
ATOM 748 O O . CYS A 1 97 ? 7.628 5.717 -2.940 1.00 93.06 97 CYS A O 1
ATOM 750 N N . THR A 1 98 ? 9.482 6.848 -3.479 1.00 93.19 98 THR A N 1
ATOM 751 C CA . THR A 1 98 ? 10.338 6.279 -2.417 1.00 93.19 98 THR A CA 1
ATOM 752 C C . THR A 1 98 ? 9.683 6.269 -1.030 1.00 93.19 98 THR A C 1
ATOM 754 O O . THR A 1 98 ? 9.782 5.280 -0.310 1.00 93.19 98 THR A O 1
ATOM 757 N N . ARG A 1 99 ? 8.968 7.339 -0.650 1.00 93.00 99 ARG A N 1
ATOM 758 C CA . ARG A 1 99 ? 8.257 7.413 0.642 1.00 93.00 99 ARG A CA 1
ATOM 759 C C . ARG A 1 99 ? 7.178 6.340 0.783 1.00 93.00 99 ARG A C 1
ATOM 761 O O . ARG A 1 99 ? 7.080 5.705 1.829 1.00 93.00 99 ARG A O 1
ATOM 768 N N . LEU A 1 100 ? 6.381 6.148 -0.263 1.00 95.38 100 LEU A N 1
ATOM 769 C CA . LEU A 1 100 ? 5.300 5.174 -0.266 1.00 95.38 100 LEU A CA 1
ATOM 770 C C . LEU A 1 100 ? 5.863 3.750 -0.335 1.00 95.38 100 LEU A C 1
ATOM 772 O O . LEU A 1 100 ? 5.411 2.896 0.418 1.00 95.38 100 LEU A O 1
ATOM 776 N N . ARG A 1 101 ? 6.924 3.518 -1.122 1.00 96.25 101 ARG A N 1
ATOM 777 C CA . ARG A 1 101 ? 7.673 2.248 -1.133 1.00 96.25 101 ARG A CA 1
ATOM 778 C C . ARG A 1 101 ? 8.191 1.863 0.256 1.00 96.25 101 ARG A C 1
ATOM 780 O O . ARG A 1 101 ? 7.961 0.742 0.693 1.00 96.25 101 ARG A O 1
ATOM 787 N N . LEU A 1 102 ? 8.800 2.803 0.985 1.00 95.62 102 LEU A N 1
ATOM 788 C CA . LEU A 1 102 ? 9.267 2.582 2.362 1.00 95.62 102 LEU A CA 1
ATOM 789 C C . LEU A 1 102 ? 8.145 2.183 3.326 1.00 95.62 102 LEU A C 1
ATOM 791 O O . LEU A 1 102 ? 8.396 1.437 4.267 1.00 95.62 102 LEU A O 1
ATOM 795 N N . LYS A 1 103 ? 6.920 2.683 3.123 1.00 96.06 103 LYS A N 1
ATOM 796 C CA . LYS A 1 103 ? 5.768 2.253 3.919 1.00 96.06 103 LYS A CA 1
ATOM 797 C C . LYS A 1 103 ? 5.250 0.896 3.471 1.00 96.06 103 LYS A C 1
ATOM 799 O O . LYS A 1 103 ? 5.086 0.024 4.312 1.00 96.06 103 LYS A O 1
ATOM 804 N N . LEU A 1 104 ? 5.041 0.703 2.172 1.00 97.75 104 LEU A N 1
ATOM 805 C CA . LEU A 1 104 ? 4.516 -0.537 1.601 1.00 97.75 104 LEU A CA 1
ATOM 806 C C . LEU A 1 104 ? 5.386 -1.751 1.939 1.00 97.75 104 LEU A C 1
ATOM 808 O O . LEU A 1 104 ? 4.838 -2.790 2.289 1.00 97.75 104 LEU A O 1
ATOM 812 N N . ILE A 1 105 ? 6.715 -1.619 1.892 1.00 96.81 105 ILE A N 1
ATOM 813 C CA . ILE A 1 105 ? 7.627 -2.749 2.122 1.00 96.81 105 ILE A CA 1
ATOM 814 C C . ILE A 1 105 ? 7.479 -3.345 3.531 1.00 96.81 105 ILE A C 1
ATOM 816 O O . ILE A 1 105 ? 7.512 -4.557 3.695 1.00 96.81 105 ILE A O 1
ATOM 820 N N . GLN A 1 106 ? 7.166 -2.516 4.534 1.00 96.12 106 GLN A N 1
ATOM 821 C CA . GLN A 1 106 ? 6.901 -2.966 5.909 1.00 96.12 106 GLN A CA 1
ATOM 822 C C . GLN A 1 106 ? 5.683 -3.897 5.996 1.00 96.12 106 GLN A C 1
ATOM 824 O O . GLN A 1 106 ? 5.636 -4.777 6.853 1.00 96.12 106 GLN A O 1
ATOM 829 N N . TYR A 1 107 ? 4.698 -3.695 5.118 1.00 97.88 107 TYR A N 1
ATOM 830 C CA . TYR A 1 107 ? 3.486 -4.507 5.049 1.00 97.88 107 TYR A CA 1
ATOM 831 C C . TYR A 1 107 ? 3.653 -5.706 4.117 1.00 97.88 107 TYR A C 1
ATOM 833 O O . TYR A 1 107 ? 3.193 -6.793 4.439 1.00 97.88 107 TYR A O 1
ATOM 841 N N . LEU A 1 108 ? 4.370 -5.544 3.003 1.00 97.88 108 LEU A N 1
ATOM 842 C CA . LEU A 1 108 ? 4.716 -6.652 2.109 1.00 97.88 108 LEU A CA 1
ATOM 843 C C . LEU A 1 108 ? 5.539 -7.731 2.829 1.00 97.88 108 LEU A C 1
ATOM 845 O O . LEU A 1 108 ? 5.297 -8.912 2.609 1.00 97.88 108 LEU A O 1
ATOM 849 N N . ASN A 1 109 ? 6.415 -7.347 3.764 1.00 96.62 109 ASN A N 1
ATOM 850 C CA . ASN A 1 109 ? 7.191 -8.285 4.588 1.00 96.62 109 ASN A CA 1
ATOM 851 C C . ASN A 1 109 ? 6.332 -9.136 5.545 1.00 96.62 109 ASN A C 1
ATOM 853 O O . ASN A 1 109 ? 6.840 -10.080 6.143 1.00 96.62 109 ASN A O 1
ATOM 857 N N . LYS A 1 110 ? 5.041 -8.819 5.709 1.00 97.38 110 LYS A N 1
ATOM 858 C CA . LYS A 1 110 ? 4.093 -9.634 6.486 1.00 97.38 110 LYS A CA 1
ATOM 859 C C . LYS A 1 110 ? 3.421 -10.723 5.652 1.00 97.38 110 LYS A C 1
ATOM 861 O O . LYS A 1 110 ? 2.766 -11.584 6.232 1.00 97.38 110 LYS A O 1
ATOM 866 N N . ALA A 1 111 ? 3.532 -10.672 4.323 1.00 97.81 111 ALA A N 1
ATOM 867 C CA . ALA A 1 111 ? 2.886 -11.626 3.432 1.00 97.81 111 ALA A CA 1
ATOM 868 C C . ALA A 1 111 ? 3.379 -13.054 3.698 1.00 97.81 111 ALA A C 1
ATOM 870 O O . ALA A 1 111 ? 4.576 -13.295 3.848 1.00 97.81 111 ALA A O 1
ATOM 871 N N . THR A 1 112 ? 2.454 -14.012 3.732 1.00 97.75 112 THR A N 1
ATOM 872 C CA . THR A 1 112 ? 2.766 -15.429 3.971 1.00 97.75 112 THR A CA 1
ATOM 873 C C . THR A 1 112 ? 1.968 -16.340 3.041 1.00 97.75 112 THR A C 1
ATOM 875 O O . THR A 1 112 ? 1.008 -15.912 2.402 1.00 97.75 112 THR A O 1
ATOM 878 N N . GLY A 1 113 ? 2.372 -17.609 2.933 1.00 96.81 113 GLY A N 1
ATOM 879 C CA . GLY A 1 113 ? 1.631 -18.623 2.178 1.00 96.81 113 GLY A CA 1
ATOM 880 C C . GLY A 1 113 ? 1.330 -18.203 0.736 1.00 96.81 113 GLY A C 1
ATOM 881 O O . GLY A 1 113 ? 2.219 -17.767 0.005 1.00 96.81 113 GLY A O 1
ATOM 882 N N . SER A 1 114 ? 0.060 -18.310 0.337 1.00 96.69 114 SER A N 1
ATOM 883 C CA . SER A 1 114 ? -0.411 -17.964 -1.010 1.00 96.69 114 SER A CA 1
ATOM 884 C C . SER A 1 114 ? -0.281 -16.484 -1.373 1.00 96.69 114 SER A C 1
ATOM 886 O O . SER A 1 114 ? -0.319 -16.156 -2.555 1.00 96.69 114 SER A O 1
ATOM 888 N N . ALA A 1 115 ? -0.121 -15.586 -0.397 1.00 97.69 115 ALA A N 1
ATOM 889 C CA . ALA A 1 115 ? 0.039 -14.155 -0.647 1.00 97.69 115 ALA A CA 1
ATOM 890 C C . ALA A 1 115 ? 1.462 -13.748 -1.061 1.00 97.69 115 ALA A C 1
ATOM 892 O O . ALA A 1 115 ? 1.681 -12.594 -1.435 1.00 97.69 115 ALA A O 1
ATOM 893 N N . ILE A 1 116 ? 2.433 -14.665 -1.026 1.00 97.50 116 ILE A N 1
ATOM 894 C CA . ILE A 1 116 ? 3.764 -14.436 -1.599 1.00 97.50 116 ILE A CA 1
ATOM 895 C C . ILE A 1 116 ? 3.658 -14.629 -3.117 1.00 97.50 116 ILE A C 1
ATOM 897 O O . ILE A 1 116 ? 3.819 -15.725 -3.651 1.00 97.50 116 ILE A O 1
ATOM 901 N N . LEU A 1 117 ? 3.3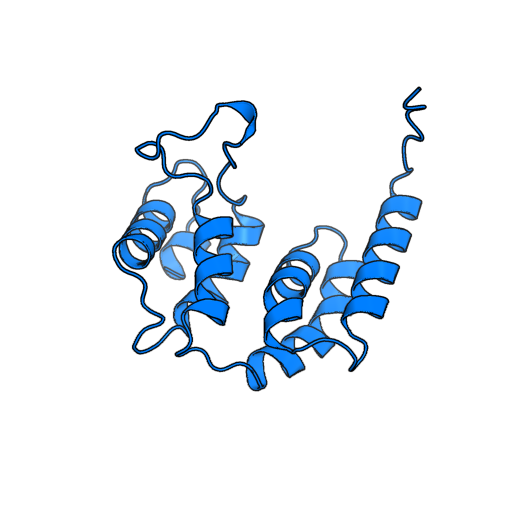24 -13.547 -3.822 1.00 95.69 117 LEU A N 1
ATOM 902 C CA . LEU A 1 117 ? 2.973 -13.602 -5.241 1.00 95.69 117 LEU A CA 1
ATOM 903 C C . LEU A 1 117 ? 4.215 -13.588 -6.131 1.00 95.69 117 LEU A C 1
ATOM 905 O O . LEU A 1 117 ? 4.792 -12.533 -6.395 1.00 95.69 117 LEU A O 1
ATOM 909 N N . PHE A 1 118 ? 4.597 -14.744 -6.664 1.00 94.12 118 PHE A N 1
ATOM 910 C CA . PHE A 1 118 ? 5.608 -14.824 -7.717 1.00 94.12 118 PHE A CA 1
ATOM 911 C C . PHE A 1 118 ? 5.033 -14.348 -9.072 1.00 94.12 118 PHE A C 1
ATOM 913 O O . PHE A 1 118 ? 3.887 -14.674 -9.385 1.00 94.12 118 PHE A O 1
ATOM 920 N N . PRO A 1 119 ? 5.775 -13.580 -9.898 1.00 93.44 119 PRO A N 1
ATOM 921 C CA . PRO A 1 119 ? 7.138 -13.074 -9.685 1.00 93.44 119 PRO A CA 1
ATOM 922 C C . PRO A 1 119 ? 7.215 -11.723 -8.942 1.00 93.44 119 PRO A C 1
ATOM 924 O O . PRO A 1 119 ? 8.313 -11.219 -8.703 1.00 93.44 119 PRO A O 1
ATOM 927 N N . HIS A 1 120 ? 6.080 -11.126 -8.567 1.00 94.44 120 HIS A N 1
ATOM 928 C CA . HIS A 1 120 ? 5.998 -9.786 -7.967 1.00 94.44 120 HIS A CA 1
ATOM 929 C C . HIS A 1 120 ? 6.836 -9.629 -6.690 1.00 94.44 120 HIS A C 1
ATOM 931 O O . HIS A 1 120 ? 7.472 -8.593 -6.510 1.00 94.44 120 HIS A O 1
ATOM 937 N N . CYS A 1 121 ? 6.894 -10.649 -5.828 1.00 95.69 121 CYS A N 1
ATOM 938 C CA . CYS A 1 121 ? 7.704 -10.627 -4.609 1.00 95.69 121 CYS A CA 1
ATOM 939 C C . CYS A 1 121 ? 9.197 -10.425 -4.904 1.00 95.69 121 CYS A C 1
ATOM 941 O O . CYS A 1 121 ? 9.834 -9.565 -4.300 1.00 95.69 121 CYS A O 1
ATOM 943 N N . VAL A 1 122 ? 9.730 -11.142 -5.896 1.00 95.81 122 VAL A N 1
ATOM 944 C CA . VAL A 1 122 ? 11.119 -10.998 -6.346 1.00 95.81 122 VAL A CA 1
ATOM 945 C C . VAL A 1 122 ? 11.316 -9.618 -6.963 1.00 95.81 122 VAL A C 1
ATOM 947 O O . VAL A 1 122 ? 12.275 -8.922 -6.638 1.00 95.81 122 VAL A O 1
ATOM 950 N N . GLN A 1 123 ? 10.381 -9.178 -7.805 1.00 94.44 123 GLN A N 1
ATOM 951 C CA . GLN A 1 123 ? 10.480 -7.875 -8.452 1.00 94.44 123 GLN A CA 1
ATOM 952 C C . GLN A 1 123 ? 10.503 -6.721 -7.439 1.00 94.44 123 GLN A C 1
ATOM 954 O O . GLN A 1 123 ? 11.275 -5.786 -7.624 1.00 94.44 123 GLN A O 1
ATOM 959 N N . VAL A 1 124 ? 9.730 -6.787 -6.348 1.00 95.75 124 VAL A N 1
ATOM 960 C CA . VAL A 1 124 ? 9.787 -5.781 -5.273 1.00 95.75 124 VAL A CA 1
ATOM 961 C C . VAL A 1 124 ? 11.178 -5.703 -4.663 1.00 95.75 124 VAL A C 1
ATOM 963 O O . VAL A 1 124 ? 11.689 -4.596 -4.501 1.00 95.75 124 VAL A O 1
ATOM 966 N N . VAL A 1 125 ? 11.812 -6.838 -4.365 1.00 95.69 125 VAL A N 1
ATOM 967 C CA . VAL A 1 125 ? 13.173 -6.868 -3.806 1.00 95.69 125 VAL A CA 1
ATOM 968 C C . VAL A 1 125 ? 14.160 -6.224 -4.781 1.00 95.69 125 VAL A C 1
ATOM 970 O O . VAL A 1 125 ? 14.858 -5.278 -4.419 1.00 95.69 125 VAL A O 1
ATOM 973 N N . PHE A 1 126 ? 14.160 -6.642 -6.050 1.00 94.88 126 PHE A N 1
ATOM 974 C CA . PHE A 1 126 ? 15.056 -6.070 -7.061 1.00 94.88 126 PHE A CA 1
ATOM 975 C C . PHE A 1 126 ? 14.810 -4.571 -7.279 1.00 94.88 126 PHE A C 1
ATOM 977 O O . PHE A 1 126 ? 15.760 -3.789 -7.280 1.00 94.88 126 PHE A O 1
ATOM 984 N N . SER A 1 127 ? 13.552 -4.139 -7.375 1.00 92.88 127 SER A N 1
ATOM 985 C CA . SER A 1 127 ? 13.215 -2.718 -7.493 1.00 92.88 127 SER A CA 1
ATOM 986 C C . SER A 1 127 ? 13.629 -1.914 -6.259 1.00 92.88 127 SER A C 1
ATOM 988 O O . SER A 1 127 ? 14.020 -0.754 -6.374 1.00 92.88 127 SER A O 1
ATOM 990 N N . SER A 1 128 ? 13.597 -2.514 -5.069 1.00 94.88 128 SER A N 1
ATOM 991 C CA . SER A 1 128 ? 14.069 -1.872 -3.836 1.00 94.88 128 SER A CA 1
ATOM 992 C C . SER A 1 128 ? 15.585 -1.718 -3.806 1.00 94.88 128 SER A C 1
ATOM 994 O O . SER A 1 128 ? 16.089 -0.754 -3.235 1.00 94.88 128 SER A O 1
ATOM 996 N N . LEU A 1 129 ? 16.326 -2.632 -4.427 1.00 93.94 129 LEU A N 1
ATOM 997 C CA . LEU A 1 129 ? 17.786 -2.615 -4.417 1.00 93.94 129 LEU A CA 1
ATOM 998 C C . LEU A 1 129 ? 18.375 -1.740 -5.530 1.00 93.94 129 LEU A C 1
ATOM 1000 O O . LEU A 1 129 ? 19.344 -1.011 -5.282 1.00 93.94 129 LEU A 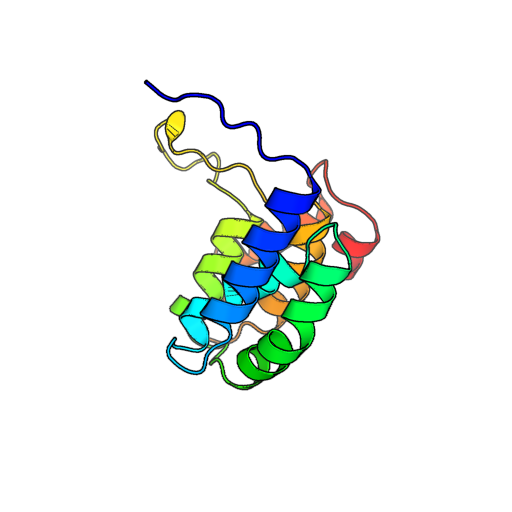O 1
ATOM 1004 N N . PHE A 1 130 ? 17.770 -1.785 -6.721 1.00 92.56 130 PHE A N 1
ATOM 1005 C CA . PHE A 1 130 ? 18.416 -1.350 -7.960 1.00 92.56 130 PHE A CA 1
ATOM 1006 C C . PHE A 1 130 ? 17.678 -0.258 -8.742 1.00 92.56 130 PHE A C 1
ATOM 1008 O O . PHE A 1 130 ? 18.298 0.346 -9.617 1.00 92.56 130 PHE A O 1
ATOM 1015 N N . ASP A 1 131 ? 16.404 0.044 -8.454 1.00 89.88 131 ASP A N 1
ATOM 1016 C CA . ASP A 1 131 ? 15.721 1.123 -9.181 1.00 89.88 131 ASP A CA 1
ATOM 1017 C C . ASP A 1 131 ? 16.400 2.483 -8.920 1.00 89.88 131 ASP A C 1
ATOM 1019 O O . ASP A 1 131 ? 16.833 2.748 -7.793 1.00 89.88 131 ASP A O 1
ATOM 1023 N N . PRO A 1 132 ? 16.387 3.414 -9.895 1.00 84.88 132 PRO A N 1
ATOM 1024 C CA . PRO A 1 132 ? 16.959 4.754 -9.729 1.00 84.88 132 PRO A CA 1
ATOM 1025 C C . PRO A 1 132 ? 16.418 5.529 -8.516 1.00 84.88 132 PRO A C 1
ATOM 1027 O O . PRO A 1 132 ? 17.138 6.316 -7.911 1.00 84.88 132 PRO A O 1
ATOM 1030 N N . ASN A 1 133 ? 15.163 5.281 -8.125 1.00 80.56 133 ASN A N 1
ATOM 1031 C CA . ASN A 1 133 ? 14.486 5.969 -7.018 1.00 80.56 133 ASN A CA 1
ATOM 1032 C C . ASN A 1 133 ? 14.640 5.250 -5.656 1.00 80.56 133 ASN A C 1
ATOM 1034 O O . ASN A 1 133 ? 13.784 5.399 -4.774 1.00 80.56 133 ASN A O 1
ATOM 1038 N N . THR A 1 134 ? 15.702 4.456 -5.470 1.00 89.12 134 THR A N 1
ATOM 1039 C CA . THR A 1 134 ? 16.032 3.800 -4.191 1.00 89.12 134 THR A CA 1
ATOM 1040 C C . THR A 1 134 ? 16.938 4.647 -3.281 1.00 89.12 134 THR A C 1
ATOM 1042 O O . THR A 1 134 ? 17.581 5.601 -3.710 1.00 89.12 134 THR A O 1
ATOM 1045 N N . ASN A 1 135 ? 17.004 4.295 -1.994 1.00 91.56 135 ASN A N 1
ATOM 1046 C CA . ASN A 1 135 ? 17.945 4.846 -1.018 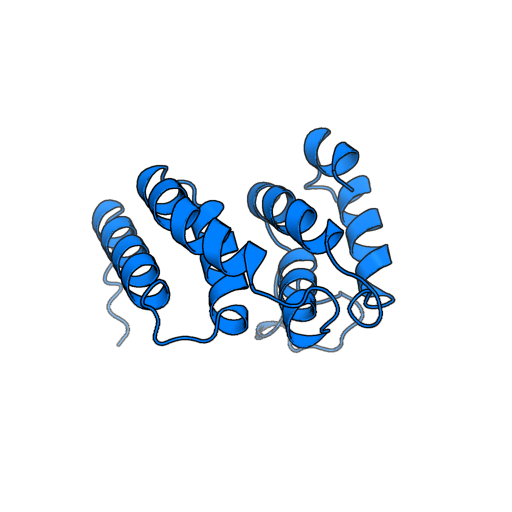1.00 91.56 135 ASN A CA 1
ATOM 1047 C C . ASN A 1 135 ? 18.385 3.765 -0.010 1.00 91.56 135 ASN A C 1
ATOM 1049 O O . ASN A 1 135 ? 17.842 2.662 0.007 1.00 91.56 135 ASN A O 1
ATOM 1053 N N . SER A 1 136 ? 19.354 4.079 0.857 1.00 93.00 136 SER A N 1
ATOM 1054 C CA . SER A 1 136 ? 19.882 3.129 1.853 1.00 93.00 136 SER A CA 1
ATOM 1055 C C . SER A 1 136 ? 18.803 2.536 2.763 1.00 93.00 136 SER A C 1
ATOM 1057 O O . SER A 1 136 ? 18.855 1.355 3.086 1.00 93.00 136 SER A O 1
ATOM 1059 N N . ARG A 1 137 ? 17.786 3.322 3.135 1.00 93.44 137 ARG A N 1
ATOM 1060 C CA . ARG A 1 137 ? 16.677 2.835 3.966 1.00 93.44 137 ARG A CA 1
ATOM 1061 C C . ARG A 1 137 ? 15.838 1.796 3.236 1.00 93.44 137 ARG A C 1
ATOM 1063 O O . ARG A 1 137 ? 15.468 0.799 3.845 1.00 93.44 137 ARG A O 1
ATOM 1070 N N . LEU A 1 138 ? 15.542 2.027 1.958 1.00 92.50 138 LEU A N 1
ATOM 1071 C CA . LEU A 1 138 ? 14.740 1.103 1.164 1.00 92.50 138 LEU A CA 1
ATOM 1072 C C . LEU A 1 138 ? 15.504 -0.200 0.918 1.00 92.50 138 LEU A C 1
ATOM 1074 O O . LEU A 1 138 ? 14.924 -1.264 1.083 1.00 92.50 138 LEU A O 1
ATOM 1078 N N . ARG A 1 139 ? 16.815 -0.115 0.650 1.00 93.00 139 ARG A N 1
ATOM 1079 C CA . ARG A 1 139 ? 17.697 -1.289 0.529 1.00 93.00 139 ARG A CA 1
ATOM 1080 C C . ARG A 1 139 ? 17.738 -2.131 1.802 1.00 93.00 139 ARG A C 1
ATOM 1082 O O . ARG A 1 139 ? 17.665 -3.344 1.717 1.00 93.00 139 ARG A O 1
ATOM 1089 N N . ASN A 1 140 ? 17.816 -1.493 2.968 1.00 93.38 140 ASN A N 1
ATOM 1090 C CA . ASN A 1 140 ? 17.874 -2.195 4.254 1.00 93.38 140 ASN A CA 1
ATOM 1091 C C . ASN A 1 140 ? 16.520 -2.767 4.705 1.00 93.38 140 ASN A C 1
ATOM 1093 O O . ASN A 1 140 ? 16.479 -3.518 5.673 1.00 93.38 140 ASN A O 1
ATOM 1097 N N . SER A 1 141 ? 15.418 -2.351 4.073 1.00 89.44 141 SER A N 1
ATOM 1098 C CA . SER A 1 141 ? 14.061 -2.804 4.412 1.00 89.44 141 SER A CA 1
ATOM 1099 C C . SER A 1 141 ? 13.546 -3.907 3.480 1.00 89.44 141 SER A C 1
ATOM 1101 O O . SER A 1 141 ? 12.439 -4.399 3.708 1.00 89.44 141 SER A O 1
ATOM 1103 N N . ALA A 1 142 ? 14.299 -4.204 2.417 1.00 79.56 142 ALA A N 1
ATOM 1104 C CA . ALA A 1 142 ? 13.965 -5.169 1.377 1.00 79.56 142 ALA A CA 1
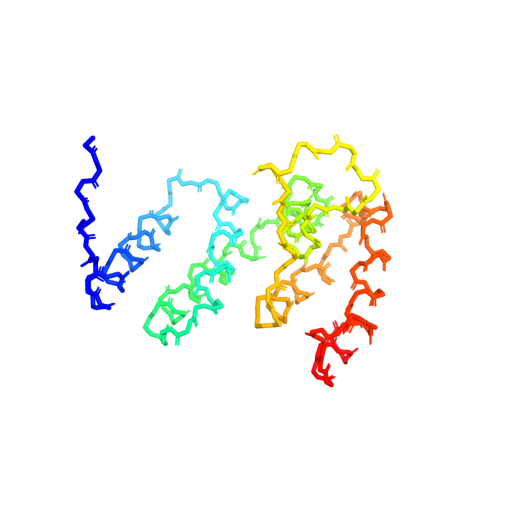ATOM 1105 C C . ALA A 1 142 ? 14.371 -6.597 1.736 1.00 79.56 142 ALA A C 1
ATOM 1107 O O . ALA A 1 142 ? 15.310 -6.757 2.547 1.00 79.56 142 ALA A O 1
#

Foldseek 3Di:
DPPCPPQDPVNVVVVLLVVLVVLLPPPDQLLVCQLVLLVQLLDPDPVSVVSSPVSNVVSLVPDDLADLSSLVVLLCQQCWDDPPDPDPPVRTGDHDAASSLLSSLVSNVSHDHNNCDPPSVVVSLCCQCDPPRHDPSSNVSD

InterPro domains:
  IPR024372 Proteasome component Ecm29, N-terminal [PF13001] (6-141)

pLDDT: mean 92.72, std 9.75, range [41.19, 98.38]

Organism: NCBI:txid116150

Secondary structure (DSSP, 8-state):
--------HHHHHHHHHHHHHHHTSTTS-HHHHHHHHHHHHT-SSHHHHHHHHHHHHHHHHHS-TT-HHHHHHHHHHHH-S-TTS---GGGPPPPPPHHHHHHHHHHHTT--GGGS-TTHHHHHHHHHHHSTT--HHHHHH-

Radius of gyration: 16.23 Å; chains: 1; bounding box: 38×44×38 Å